Protein AF-A0A382Z7E5-F1 (afdb_monomer)

InterPro domains:
  IPR040503 tRNA uridine(34) hydroxylase, N-terminal [PF17773] (27-118)

Organism: NCBI:txid408172

Structure (mmCIF, N/CA/C/O backbone):
data_AF-A0A382Z7E5-F1
#
_entry.i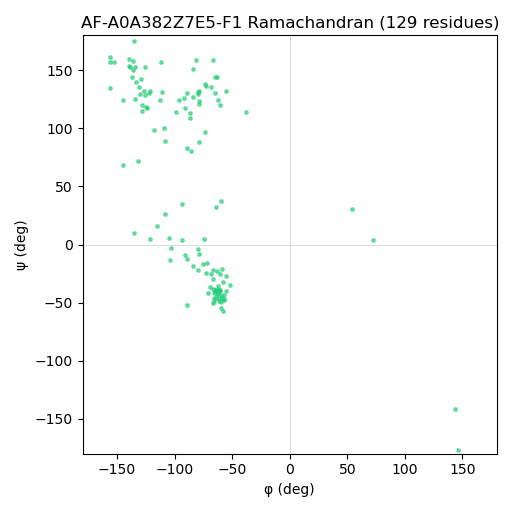d   AF-A0A382Z7E5-F1
#
loop_
_atom_site.group_PDB
_atom_site.id
_atom_site.type_symbol
_atom_site.label_atom_id
_atom_site.label_alt_id
_atom_site.label_comp_id
_atom_site.label_asym_id
_atom_site.label_entity_id
_atom_site.label_seq_id
_atom_site.pdbx_PDB_ins_code
_atom_site.Cartn_x
_atom_site.Cartn_y
_atom_site.Cartn_z
_atom_site.occupancy
_atom_site.B_iso_or_equiv
_atom_site.auth_seq_id
_atom_site.auth_comp_id
_atom_site.auth_asym_id
_atom_site.auth_atom_id
_atom_site.pdbx_PDB_model_num
ATOM 1 N N . MET A 1 1 ? 11.574 -4.081 22.278 1.00 48.69 1 MET A N 1
ATOM 2 C CA . MET A 1 1 ? 11.461 -4.507 20.863 1.00 48.69 1 MET A CA 1
ATOM 3 C C . MET A 1 1 ? 12.136 -3.462 19.979 1.00 48.69 1 MET A C 1
ATOM 5 O O . MET A 1 1 ? 11.958 -2.281 20.264 1.00 48.69 1 MET A O 1
ATOM 9 N N . PRO A 1 2 ? 12.934 -3.838 18.965 1.00 51.12 2 PRO A N 1
ATOM 10 C CA . PRO A 1 2 ? 13.560 -2.865 18.069 1.00 51.12 2 PRO A CA 1
ATOM 11 C C . PRO A 1 2 ? 12.495 -2.086 17.279 1.00 51.12 2 PRO A C 1
ATOM 13 O O . PRO A 1 2 ? 11.459 -2.640 16.912 1.00 51.12 2 PRO A O 1
ATOM 16 N N . LYS A 1 3 ? 12.736 -0.794 17.013 1.00 63.19 3 LYS A N 1
ATOM 17 C CA . LYS A 1 3 ? 11.838 0.035 16.189 1.00 63.19 3 LYS A CA 1
ATOM 18 C C . LYS A 1 3 ? 11.729 -0.568 14.783 1.00 63.19 3 LYS A C 1
ATOM 20 O O . LYS A 1 3 ? 12.735 -0.664 14.079 1.00 63.19 3 LYS A O 1
ATOM 25 N N . LYS A 1 4 ? 10.515 -0.935 14.356 1.00 75.62 4 LYS A N 1
ATOM 26 C CA . LYS A 1 4 ? 10.252 -1.385 12.980 1.00 75.62 4 LYS A CA 1
ATOM 27 C C . LYS A 1 4 ? 10.577 -0.243 12.003 1.00 75.62 4 LYS A C 1
ATOM 29 O O . LYS A 1 4 ? 10.054 0.863 12.136 1.00 75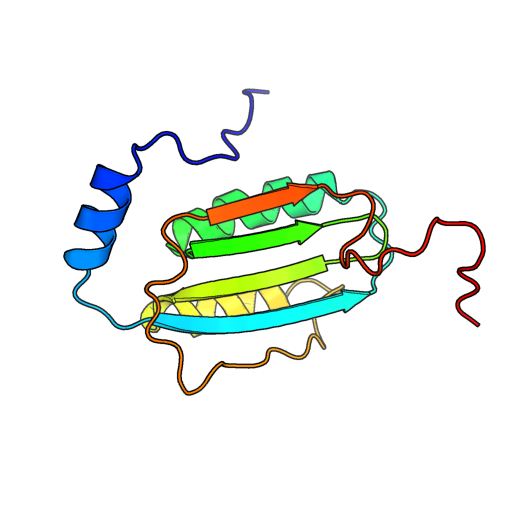.62 4 LYS A O 1
ATOM 34 N N . LYS A 1 5 ? 11.448 -0.488 11.016 1.00 82.81 5 LYS A N 1
ATOM 35 C CA . LYS A 1 5 ? 11.749 0.478 9.942 1.00 82.81 5 LYS A CA 1
ATOM 36 C C . LYS A 1 5 ? 10.630 0.456 8.895 1.00 82.81 5 LYS A C 1
ATOM 38 O O . LYS A 1 5 ? 10.708 -0.283 7.917 1.00 82.81 5 LYS A O 1
ATOM 43 N N . LEU A 1 6 ? 9.601 1.274 9.113 1.00 89.88 6 LEU A N 1
ATOM 44 C CA . LEU A 1 6 ? 8.401 1.375 8.265 1.00 89.88 6 LEU A CA 1
ATOM 45 C C . LEU A 1 6 ? 8.506 2.485 7.202 1.00 89.88 6 LEU A C 1
ATOM 47 O O . LEU A 1 6 ? 7.545 3.200 6.920 1.00 89.88 6 LEU A O 1
ATOM 51 N N . PHE A 1 7 ? 9.705 2.702 6.662 1.00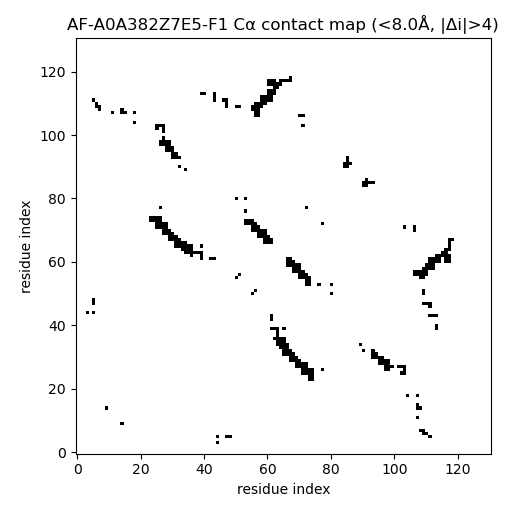 87.31 7 PHE A N 1
ATOM 52 C CA . PHE A 1 7 ? 9.960 3.739 5.668 1.00 87.31 7 PHE A CA 1
ATOM 53 C C . PHE A 1 7 ? 11.136 3.371 4.759 1.00 87.31 7 PHE A C 1
ATOM 55 O O . PHE A 1 7 ? 12.013 2.586 5.122 1.00 87.31 7 PHE A O 1
ATOM 62 N N . ASN A 1 8 ? 11.147 3.973 3.569 1.00 88.31 8 ASN A N 1
ATOM 63 C CA . ASN A 1 8 ? 12.275 3.909 2.648 1.00 88.31 8 ASN A CA 1
ATOM 64 C C . ASN A 1 8 ? 13.378 4.884 3.078 1.00 88.31 8 ASN A C 1
ATOM 66 O O . ASN A 1 8 ? 13.103 6.070 3.265 1.00 88.31 8 ASN A O 1
ATOM 70 N N . ASP A 1 9 ? 14.615 4.400 3.120 1.00 87.62 9 ASP A N 1
ATOM 71 C CA . ASP A 1 9 ? 15.823 5.158 3.454 1.00 87.62 9 ASP A CA 1
ATOM 72 C C . ASP A 1 9 ? 16.685 5.526 2.230 1.00 87.62 9 ASP A C 1
ATOM 74 O O . ASP A 1 9 ? 17.684 6.226 2.368 1.00 87.62 9 ASP A O 1
ATOM 78 N N . LYS A 1 10 ? 16.302 5.090 1.023 1.00 91.81 10 LYS A N 1
ATOM 79 C CA . LYS A 1 10 ? 17.037 5.366 -0.220 1.00 91.81 10 LYS A CA 1
ATOM 80 C C . LYS A 1 10 ? 16.690 6.720 -0.838 1.00 91.81 10 LYS A C 1
ATOM 82 O O . LYS A 1 10 ? 15.565 7.209 -0.696 1.00 91.81 10 LYS A O 1
ATOM 87 N N . SER A 1 11 ? 17.647 7.307 -1.559 1.00 92.62 11 SER A N 1
ATOM 88 C CA . SER A 1 11 ? 17.457 8.563 -2.291 1.00 92.62 11 SER A CA 1
ATOM 89 C C . SER A 1 11 ? 16.472 8.394 -3.452 1.00 92.62 11 SER A C 1
ATOM 91 O O . SER A 1 11 ? 16.235 7.290 -3.942 1.00 92.62 11 SER A O 1
ATOM 93 N N . ARG A 1 12 ? 15.883 9.505 -3.909 1.00 90.06 12 ARG A N 1
ATOM 94 C CA . ARG A 1 12 ? 14.955 9.492 -5.053 1.00 90.06 12 ARG A CA 1
ATOM 95 C C . ARG A 1 12 ? 15.628 9.000 -6.333 1.00 90.06 12 ARG A C 1
ATOM 97 O O . ARG A 1 12 ? 14.999 8.268 -7.084 1.00 90.06 12 ARG A O 1
ATOM 104 N N . ASP A 1 13 ? 16.881 9.381 -6.559 1.00 93.06 13 ASP A N 1
ATOM 105 C CA . ASP A 1 13 ? 17.593 9.037 -7.793 1.00 93.06 13 ASP A CA 1
ATOM 106 C C . ASP A 1 13 ? 17.934 7.550 -7.832 1.00 93.06 13 ASP A C 1
ATOM 108 O O . ASP A 1 13 ? 17.632 6.897 -8.825 1.00 93.06 13 ASP A O 1
ATOM 112 N N . TYR A 1 14 ? 18.372 6.982 -6.702 1.00 94.31 14 TYR A N 1
ATOM 113 C CA . TYR A 1 14 ? 18.534 5.533 -6.570 1.00 94.31 14 TYR A CA 1
ATOM 114 C C . TYR A 1 14 ? 17.230 4.778 -6.857 1.00 94.31 14 TYR A C 1
ATOM 116 O O . TYR A 1 14 ? 17.233 3.759 -7.537 1.00 94.31 14 TYR A O 1
ATOM 124 N N . LEU A 1 15 ? 16.092 5.255 -6.337 1.00 93.25 15 LEU A N 1
ATOM 125 C CA . LEU A 1 15 ? 14.804 4.590 -6.555 1.00 93.25 15 LEU A CA 1
ATOM 126 C C . LEU A 1 15 ? 14.356 4.644 -8.018 1.00 93.25 15 LEU A C 1
ATOM 128 O O . LEU A 1 15 ? 13.798 3.670 -8.515 1.00 93.25 15 LEU A O 1
ATOM 132 N N . ARG A 1 16 ? 14.601 5.768 -8.701 1.00 90.62 16 ARG A N 1
ATOM 133 C CA . ARG A 1 16 ? 14.310 5.920 -10.132 1.00 90.62 16 ARG A CA 1
ATOM 134 C C . ARG A 1 16 ? 15.181 5.006 -10.977 1.00 90.62 16 ARG A C 1
ATOM 136 O O . ARG A 1 16 ? 14.655 4.335 -11.852 1.00 90.62 16 ARG A O 1
ATOM 143 N N . GLU A 1 17 ? 16.477 4.968 -10.693 1.00 92.81 17 GLU A N 1
ATOM 144 C CA . GLU A 1 17 ? 17.420 4.083 -11.372 1.00 92.81 17 GLU A CA 1
ATOM 145 C C . GLU A 1 17 ? 17.055 2.617 -11.140 1.00 92.81 17 GLU A C 1
ATOM 147 O O . GLU A 1 17 ? 16.969 1.845 -12.090 1.00 92.81 17 GLU A O 1
ATOM 152 N N . LYS A 1 18 ? 16.761 2.232 -9.893 1.00 92.31 18 LYS A N 1
ATOM 153 C CA . LYS A 1 18 ? 16.315 0.875 -9.573 1.00 92.31 18 LYS A CA 1
ATOM 154 C C . LYS A 1 18 ? 15.066 0.496 -10.370 1.00 92.31 18 LYS A C 1
ATOM 156 O O . LYS A 1 18 ? 15.051 -0.580 -10.947 1.00 92.31 18 LYS A O 1
ATOM 161 N N . LEU A 1 19 ? 14.056 1.370 -10.403 1.00 91.19 19 LEU A N 1
ATOM 162 C CA . LEU A 1 19 ? 12.811 1.144 -11.144 1.00 91.19 19 LEU A CA 1
ATOM 163 C C . LEU A 1 19 ? 13.049 1.063 -12.661 1.00 91.19 19 LEU A C 1
ATOM 165 O O . LEU A 1 19 ? 12.443 0.237 -13.327 1.00 91.19 19 LEU A O 1
ATOM 169 N N . ALA A 1 20 ? 13.944 1.891 -13.206 1.00 90.31 20 ALA A N 1
ATOM 170 C CA . ALA A 1 20 ? 14.293 1.875 -14.628 1.00 90.31 20 ALA A CA 1
ATOM 171 C C . ALA A 1 20 ? 15.054 0.608 -15.055 1.00 90.31 20 ALA A C 1
ATOM 173 O O . ALA A 1 20 ? 14.996 0.235 -16.221 1.00 90.31 20 ALA A O 1
ATOM 174 N N . ASN A 1 21 ? 15.753 -0.038 -14.118 1.00 93.19 21 ASN A N 1
ATOM 175 C CA . ASN A 1 21 ? 16.486 -1.283 -14.340 1.00 93.19 21 ASN A CA 1
ATOM 176 C C . ASN A 1 21 ? 15.665 -2.545 -14.003 1.00 93.19 21 ASN A C 1
ATOM 178 O O . ASN A 1 21 ? 16.208 -3.650 -14.047 1.00 93.19 21 ASN A O 1
ATOM 182 N N . GLU A 1 22 ? 14.386 -2.418 -13.632 1.00 92.94 22 GLU A N 1
ATOM 183 C CA . GLU A 1 22 ? 13.516 -3.588 -13.484 1.00 92.94 22 GLU A CA 1
ATOM 184 C C . GLU A 1 22 ? 13.246 -4.213 -14.861 1.00 92.94 22 GLU A C 1
ATOM 186 O O . GLU A 1 22 ? 12.967 -3.522 -15.837 1.00 92.94 22 GLU A O 1
ATOM 191 N N . ASN A 1 23 ? 13.338 -5.540 -14.935 1.00 93.50 23 ASN A N 1
ATOM 192 C CA . ASN A 1 23 ? 13.150 -6.324 -16.158 1.00 93.50 23 ASN A CA 1
ATOM 193 C C . ASN A 1 23 ? 11.838 -7.126 -16.139 1.00 93.50 23 ASN A C 1
ATOM 195 O O . ASN A 1 23 ? 11.754 -8.197 -16.738 1.00 93.50 23 ASN A O 1
ATOM 199 N N . PHE A 1 24 ? 10.850 -6.646 -15.388 1.00 91.69 24 PHE A N 1
ATOM 200 C CA . PHE A 1 24 ? 9.548 -7.278 -15.220 1.00 91.69 24 PHE A CA 1
ATOM 201 C C . PHE A 1 24 ? 8.446 -6.226 -15.231 1.00 91.69 24 PHE A C 1
ATOM 203 O O . PHE A 1 24 ? 8.662 -5.078 -14.834 1.00 91.69 24 PHE A O 1
ATOM 210 N N . ASP A 1 25 ? 7.253 -6.654 -15.621 1.00 91.06 25 ASP A N 1
ATOM 211 C CA . ASP A 1 25 ? 6.078 -5.800 -15.654 1.00 91.06 25 ASP A CA 1
ATOM 212 C C . ASP A 1 25 ? 5.423 -5.663 -14.277 1.00 91.06 25 ASP A C 1
ATOM 214 O O . ASP A 1 25 ? 5.626 -6.456 -13.342 1.00 91.06 25 ASP A O 1
ATOM 218 N N . ARG A 1 26 ? 4.644 -4.590 -14.139 1.00 93.06 26 ARG A N 1
ATOM 219 C CA . ARG A 1 26 ? 3.929 -4.247 -12.914 1.00 93.06 26 ARG A CA 1
ATOM 220 C C . ARG A 1 26 ? 2.473 -3.936 -13.211 1.00 93.06 26 ARG A C 1
ATOM 222 O O . ARG A 1 26 ? 2.180 -3.091 -14.051 1.00 93.06 26 ARG A O 1
ATOM 229 N N . THR A 1 27 ? 1.592 -4.483 -12.385 1.00 91.69 27 THR A N 1
ATOM 230 C CA . THR A 1 27 ? 0.166 -4.163 -12.372 1.00 91.69 27 THR A CA 1
ATOM 231 C C . THR A 1 27 ? -0.102 -3.037 -11.387 1.00 91.69 27 THR A C 1
ATOM 233 O O . THR A 1 27 ? 0.245 -3.125 -10.204 1.00 91.69 27 THR A O 1
ATOM 236 N N . THR A 1 28 ? -0.751 -1.974 -11.858 1.00 93.62 28 THR A N 1
ATOM 237 C CA . THR A 1 28 ? -1.266 -0.912 -10.989 1.00 93.62 28 THR A CA 1
ATOM 238 C C . THR A 1 28 ? -2.686 -1.259 -10.555 1.00 93.62 28 THR A C 1
ATOM 240 O O . THR A 1 28 ? -3.542 -1.574 -11.380 1.00 93.62 28 THR A O 1
ATOM 243 N N . CYS A 1 29 ? -2.969 -1.175 -9.257 1.00 94.12 29 CYS A N 1
ATOM 244 C CA . CYS A 1 29 ? -4.309 -1.390 -8.732 1.00 94.12 29 CYS A CA 1
ATOM 245 C C . CYS A 1 29 ? -4.663 -0.396 -7.630 1.00 94.12 29 CYS A C 1
ATOM 247 O O . CYS A 1 29 ? -3.801 0.178 -6.961 1.00 94.12 29 CYS A O 1
ATOM 249 N N . SER A 1 30 ? -5.959 -0.231 -7.395 1.00 95.62 30 SER A N 1
ATOM 250 C CA . SER A 1 30 ? -6.474 0.542 -6.273 1.00 95.62 30 SER A CA 1
ATOM 251 C C . SER A 1 30 ? -7.628 -0.170 -5.589 1.00 95.62 30 SER A C 1
ATOM 253 O O . SER A 1 30 ? -8.379 -0.920 -6.215 1.00 95.62 30 SER A O 1
ATOM 255 N N . PHE A 1 31 ? -7.771 0.074 -4.294 1.00 96.69 31 PHE A N 1
ATOM 256 C CA . PHE A 1 31 ? -8.924 -0.368 -3.526 1.00 96.69 31 PHE A CA 1
ATOM 257 C C . PHE A 1 31 ? -9.116 0.518 -2.300 1.00 96.69 31 PHE A C 1
ATOM 259 O O . PHE A 1 31 ? -8.181 1.138 -1.792 1.00 96.69 31 PHE A O 1
ATOM 266 N N . TYR A 1 32 ? -10.341 0.537 -1.798 1.00 96.62 32 TYR A N 1
ATOM 267 C CA . TYR A 1 32 ? -10.645 1.041 -0.470 1.00 96.62 32 TYR A CA 1
ATOM 268 C C . TYR A 1 32 ? -11.659 0.111 0.185 1.00 96.62 32 TYR A C 1
ATOM 270 O O . TYR A 1 32 ? -12.444 -0.557 -0.494 1.00 96.62 32 TYR A O 1
ATOM 278 N N . LYS A 1 33 ? -11.636 0.061 1.512 1.00 95.75 33 LYS A N 1
ATOM 279 C CA . LYS A 1 33 ? -12.609 -0.681 2.308 1.00 95.75 33 LYS A CA 1
ATOM 280 C C . LYS A 1 33 ? -12.862 0.098 3.585 1.00 95.75 33 LYS A C 1
ATOM 282 O O . LYS A 1 33 ? -11.916 0.379 4.321 1.00 95.75 33 LYS A O 1
ATOM 287 N N . TYR A 1 34 ? -14.129 0.410 3.834 1.00 94.88 34 TYR A N 1
ATOM 288 C CA . TYR A 1 34 ? -14.568 0.855 5.147 1.00 94.88 34 TYR A CA 1
ATOM 289 C C . TYR A 1 34 ? -14.704 -0.363 6.054 1.00 94.88 34 TYR A C 1
ATOM 291 O O . TYR A 1 34 ? -15.425 -1.311 5.737 1.00 94.88 34 TYR A O 1
ATOM 299 N N . VAL A 1 35 ? -13.958 -0.353 7.149 1.00 93.50 35 VAL A N 1
ATOM 300 C CA . VAL A 1 35 ? -13.965 -1.386 8.182 1.00 93.50 35 VAL A CA 1
ATOM 301 C C . VAL A 1 35 ? -13.478 -0.753 9.475 1.00 93.50 35 VAL A C 1
ATOM 303 O O . VAL A 1 35 ? -12.494 -0.018 9.478 1.00 93.50 35 VAL A O 1
ATOM 306 N N . ASN A 1 36 ? -14.171 -1.021 10.578 1.00 94.50 36 ASN A N 1
ATOM 307 C CA . ASN A 1 36 ? -13.796 -0.467 11.871 1.00 94.50 36 ASN A CA 1
ATOM 308 C C . ASN A 1 36 ? -12.537 -1.168 12.411 1.00 94.50 36 ASN A C 1
ATOM 310 O O . ASN A 1 36 ? -12.612 -2.245 13.008 1.00 94.50 36 ASN A O 1
ATOM 314 N N . LEU A 1 37 ? -11.376 -0.554 12.197 1.00 94.38 37 LEU A N 1
ATOM 315 C CA . LEU A 1 37 ? -10.086 -1.025 12.679 1.00 94.38 37 LEU A CA 1
ATOM 316 C C . LEU A 1 37 ? -9.849 -0.507 14.099 1.00 94.38 37 LEU A C 1
ATOM 318 O O . LEU A 1 37 ? -9.553 0.670 14.307 1.00 94.38 37 LEU A O 1
ATOM 322 N N . LYS A 1 38 ? -9.911 -1.409 15.086 1.00 93.75 38 LYS A N 1
ATOM 323 C CA . LYS A 1 38 ? -9.591 -1.081 16.489 1.00 93.75 38 LYS A CA 1
ATOM 324 C C . LYS A 1 38 ? -8.145 -0.597 16.654 1.00 93.75 38 LYS A C 1
ATOM 326 O O . LYS A 1 38 ? -7.897 0.343 17.403 1.00 93.75 38 LYS A O 1
ATOM 331 N N . HIS A 1 39 ? -7.227 -1.234 15.925 1.00 94.75 39 HIS A N 1
ATOM 332 C CA . HIS A 1 39 ? -5.780 -1.029 16.009 1.00 94.75 39 HIS A CA 1
ATOM 333 C C . HIS A 1 39 ? -5.162 -0.856 14.610 1.00 94.75 39 HIS A C 1
ATOM 335 O O . HIS A 1 39 ? -4.493 -1.765 14.107 1.00 94.75 39 HIS A O 1
ATOM 341 N N . PRO A 1 40 ? -5.393 0.282 13.927 1.00 96.06 40 PRO A N 1
ATOM 342 C CA . PRO A 1 40 ? -4.883 0.513 12.571 1.00 96.06 40 PRO A CA 1
ATOM 343 C C . PRO A 1 40 ? -3.344 0.464 12.484 1.00 96.06 40 PRO A C 1
ATOM 345 O O . PRO A 1 40 ? -2.778 0.157 11.434 1.00 96.06 40 PRO A O 1
ATOM 348 N N . GLU A 1 41 ? -2.646 0.737 13.586 1.00 96.38 41 GLU A N 1
ATOM 349 C CA . GLU A 1 41 ? -1.199 0.597 13.721 1.00 96.38 41 GLU A CA 1
ATOM 350 C C . GLU A 1 41 ? -0.712 -0.842 13.551 1.00 96.38 41 GLU A C 1
ATOM 352 O O . GLU A 1 41 ? 0.343 -1.035 12.950 1.00 96.38 41 GLU A O 1
ATOM 357 N N . ILE A 1 42 ? -1.477 -1.838 14.014 1.00 95.44 42 ILE A N 1
ATOM 358 C CA . ILE A 1 42 ? -1.123 -3.255 13.860 1.00 95.44 42 ILE A CA 1
ATOM 359 C C . ILE A 1 42 ? -1.160 -3.615 12.378 1.00 95.44 42 ILE A C 1
ATOM 361 O O . ILE A 1 42 ? -0.169 -4.108 11.843 1.00 95.44 42 ILE A O 1
ATOM 365 N N . LEU A 1 43 ? -2.241 -3.242 11.688 1.00 95.81 43 LEU A N 1
ATOM 366 C CA . LEU A 1 43 ? -2.376 -3.489 10.256 1.00 95.81 43 LEU A CA 1
ATOM 367 C C . LEU A 1 43 ? -1.251 -2.816 9.453 1.00 95.81 43 LEU A C 1
ATOM 369 O O . LEU A 1 43 ? -0.663 -3.435 8.571 1.00 95.81 43 LEU A O 1
ATOM 373 N N . ARG A 1 44 ? -0.890 -1.564 9.767 1.00 96.94 44 ARG A N 1
ATOM 374 C CA . ARG A 1 44 ? 0.262 -0.895 9.131 1.00 96.94 44 ARG A CA 1
ATOM 375 C C . ARG A 1 44 ? 1.554 -1.691 9.329 1.00 96.94 44 ARG A C 1
ATOM 377 O O . ARG A 1 44 ? 2.344 -1.834 8.394 1.00 96.94 44 ARG A O 1
ATOM 384 N N . ASP A 1 45 ? 1.789 -2.129 10.559 1.00 95.69 45 ASP A N 1
ATOM 385 C CA . ASP A 1 45 ? 3.009 -2.802 10.988 1.00 95.69 45 ASP A CA 1
ATOM 386 C C . ASP A 1 45 ? 3.139 -4.234 10.440 1.00 95.69 45 ASP A C 1
ATOM 388 O O . ASP A 1 45 ? 4.245 -4.783 10.470 1.00 95.69 45 ASP A O 1
ATOM 392 N N . GLU A 1 46 ? 2.041 -4.810 9.948 1.00 95.25 46 GLU A N 1
ATOM 393 C CA . GLU A 1 46 ? 1.975 -6.064 9.189 1.00 95.25 46 GLU A CA 1
ATOM 394 C C . GLU A 1 46 ? 2.123 -5.829 7.681 1.00 95.25 46 GLU A C 1
ATOM 396 O O . GLU A 1 46 ? 3.001 -6.414 7.046 1.00 95.25 46 GLU A O 1
ATOM 401 N N . LEU A 1 47 ? 1.317 -4.927 7.107 1.00 96.75 47 LEU A N 1
ATOM 402 C CA . LEU A 1 47 ? 1.281 -4.698 5.661 1.00 96.75 47 LEU A CA 1
ATOM 403 C C . LEU A 1 47 ? 2.597 -4.138 5.128 1.00 96.75 47 LEU A C 1
ATOM 405 O O . LEU A 1 47 ? 3.046 -4.533 4.058 1.00 96.75 47 LEU A O 1
ATOM 409 N N . TYR A 1 48 ? 3.241 -3.214 5.849 1.00 97.31 48 TYR A N 1
ATOM 410 C CA . TYR A 1 48 ? 4.470 -2.596 5.354 1.00 97.31 48 TYR A CA 1
ATOM 411 C C . TYR A 1 48 ? 5.600 -3.611 5.092 1.00 97.31 48 TYR A C 1
ATOM 413 O O . TYR A 1 48 ? 6.140 -3.596 3.984 1.00 97.31 48 TYR A O 1
ATOM 421 N N . PRO A 1 49 ? 6.016 -4.464 6.054 1.00 95.94 49 PRO A N 1
ATOM 422 C CA . PRO A 1 49 ? 7.062 -5.450 5.790 1.00 95.94 49 PRO A CA 1
ATOM 423 C C . PRO A 1 49 ? 6.636 -6.502 4.758 1.00 95.94 49 PRO A C 1
ATOM 425 O O . PRO A 1 49 ? 7.454 -6.841 3.909 1.00 95.94 49 PRO A O 1
ATOM 428 N N . GLU A 1 50 ? 5.382 -6.964 4.784 1.00 96.38 50 GLU A N 1
ATOM 429 C CA . GLU A 1 50 ? 4.841 -7.920 3.806 1.00 96.38 50 GLU A CA 1
ATOM 430 C C . GLU A 1 50 ? 4.964 -7.373 2.378 1.00 96.38 50 GLU A C 1
ATOM 432 O O . GLU A 1 50 ? 5.661 -7.930 1.532 1.00 96.38 50 GLU A O 1
ATOM 437 N N . TRP A 1 51 ? 4.394 -6.197 2.129 1.00 97.88 51 TRP A N 1
ATOM 438 C CA . TRP A 1 51 ? 4.411 -5.562 0.814 1.00 97.88 51 TRP A CA 1
ATOM 439 C C . TRP A 1 51 ? 5.807 -5.128 0.373 1.00 97.88 51 TRP A C 1
ATOM 441 O O . TRP A 1 51 ? 6.115 -5.131 -0.820 1.00 97.88 51 TRP A O 1
ATOM 451 N N . LYS A 1 52 ? 6.685 -4.788 1.322 1.00 96.69 52 LYS A N 1
ATOM 452 C CA . LYS A 1 52 ? 8.094 -4.522 1.023 1.00 96.69 52 LYS A CA 1
ATOM 453 C C . LYS A 1 52 ? 8.795 -5.771 0.483 1.00 96.69 52 LYS A C 1
ATOM 455 O O . LYS A 1 52 ? 9.555 -5.640 -0.475 1.00 96.69 52 LYS A O 1
ATOM 460 N N . THR A 1 53 ? 8.548 -6.947 1.062 1.00 96.56 53 THR A N 1
ATOM 461 C CA . THR A 1 53 ? 9.093 -8.228 0.575 1.00 96.56 53 THR A CA 1
ATOM 462 C C . THR A 1 53 ? 8.588 -8.542 -0.832 1.00 96.56 53 THR A C 1
ATOM 464 O O . THR A 1 53 ? 9.375 -8.917 -1.698 1.00 96.56 53 THR A O 1
ATOM 467 N N . LEU A 1 54 ? 7.317 -8.243 -1.107 1.00 97.44 54 LEU A N 1
ATOM 468 C CA . LEU A 1 54 ? 6.707 -8.380 -2.434 1.00 97.44 54 LEU A CA 1
ATOM 469 C C . LEU A 1 54 ? 7.139 -7.300 -3.441 1.00 97.44 54 LEU A C 1
ATOM 471 O O . LEU A 1 54 ? 6.630 -7.255 -4.559 1.00 97.44 54 LEU A O 1
ATOM 475 N N . SER A 1 55 ? 8.076 -6.415 -3.084 1.00 96.00 55 SER A N 1
ATOM 476 C CA . SER A 1 55 ? 8.529 -5.307 -3.941 1.00 96.00 55 SER A CA 1
ATOM 477 C C . SER A 1 55 ? 7.384 -4.411 -4.446 1.00 96.00 55 SER A C 1
ATOM 479 O O . SER A 1 55 ? 7.461 -3.826 -5.532 1.00 96.00 55 SER A O 1
ATOM 481 N N . ILE A 1 56 ? 6.323 -4.283 -3.645 1.00 96.69 56 ILE A N 1
ATOM 482 C CA . ILE A 1 56 ? 5.186 -3.409 -3.926 1.00 96.69 56 ILE A CA 1
ATOM 483 C C . ILE A 1 56 ? 5.612 -1.959 -3.721 1.00 96.69 56 ILE A C 1
ATOM 485 O O . ILE A 1 56 ? 6.271 -1.603 -2.742 1.00 96.69 56 ILE A O 1
ATOM 489 N N . LEU A 1 57 ? 5.206 -1.107 -4.654 1.00 96.12 57 LEU A N 1
ATOM 490 C CA . LEU A 1 57 ? 5.319 0.344 -4.571 1.00 96.12 57 LEU A CA 1
ATOM 491 C C . LEU A 1 57 ? 3.912 0.920 -4.444 1.00 96.12 57 LEU A C 1
ATOM 493 O O . LEU A 1 57 ? 2.943 0.267 -4.815 1.00 96.12 57 LEU A O 1
ATOM 497 N N . GLY A 1 58 ? 3.766 2.130 -3.909 1.00 95.12 58 GLY A N 1
ATOM 498 C CA . GLY A 1 58 ? 2.432 2.702 -3.761 1.00 95.12 58 GLY A CA 1
ATOM 499 C C . GLY A 1 58 ? 2.249 3.580 -2.543 1.00 95.12 58 GLY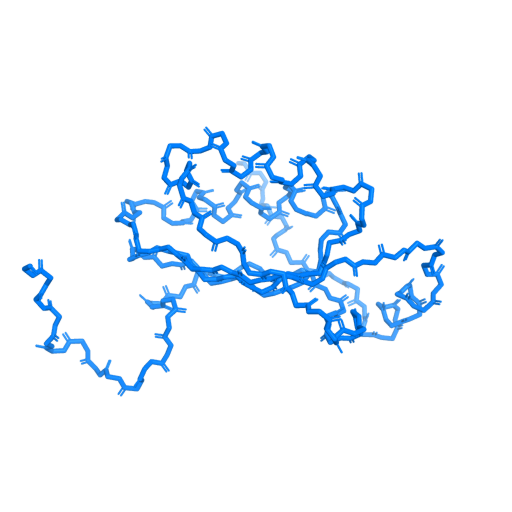 A C 1
ATOM 500 O O . GLY A 1 58 ? 3.176 3.837 -1.767 1.00 95.12 58 GLY A O 1
ATOM 501 N N . ARG A 1 59 ? 1.012 4.036 -2.376 1.00 95.94 59 ARG A N 1
ATOM 502 C CA . ARG A 1 59 ? 0.548 4.780 -1.209 1.00 95.94 59 ARG A CA 1
ATOM 503 C C . ARG A 1 59 ? -0.667 4.091 -0.619 1.00 95.94 59 ARG A C 1
ATOM 505 O O . ARG A 1 59 ? -1.658 3.884 -1.309 1.00 95.94 59 ARG A O 1
ATOM 512 N N . THR A 1 60 ? -0.590 3.854 0.680 1.00 97.50 60 THR A N 1
ATOM 513 C CA . THR A 1 60 ? -1.671 3.285 1.469 1.00 97.50 60 THR A CA 1
ATOM 514 C C . THR A 1 60 ? -1.907 4.136 2.700 1.00 97.50 60 THR A C 1
ATOM 516 O O . THR A 1 60 ? -0.973 4.460 3.445 1.00 97.50 60 THR A O 1
ATOM 519 N N . TYR A 1 61 ? -3.164 4.498 2.909 1.00 97.75 61 TYR A N 1
ATOM 520 C CA . TYR A 1 61 ? -3.647 5.190 4.089 1.00 97.75 61 TYR A CA 1
ATOM 521 C C . TYR A 1 61 ? -4.531 4.255 4.893 1.00 97.75 61 TYR A C 1
ATOM 523 O O . TYR A 1 61 ? -5.425 3.612 4.351 1.00 97.75 61 TYR A O 1
ATOM 531 N N . ILE A 1 62 ? -4.251 4.188 6.187 1.00 97.81 62 ILE A N 1
ATOM 532 C CA . ILE A 1 62 ? -4.998 3.385 7.146 1.00 97.81 62 ILE A CA 1
ATOM 533 C C . ILE A 1 62 ? -5.518 4.339 8.214 1.00 97.81 62 ILE A C 1
ATOM 535 O O . ILE A 1 62 ? -4.764 5.164 8.736 1.00 97.81 62 ILE A O 1
ATOM 539 N N . ALA A 1 63 ? -6.797 4.229 8.530 1.00 96.88 63 ALA A N 1
ATOM 540 C CA . ALA A 1 63 ? -7.450 4.974 9.593 1.00 96.88 63 ALA A CA 1
ATOM 541 C C . ALA A 1 63 ? -8.338 4.024 10.400 1.00 96.88 63 ALA A C 1
ATOM 543 O O . ALA A 1 63 ? -8.504 2.863 10.032 1.00 96.88 63 ALA A O 1
ATOM 544 N N . LYS A 1 64 ? -8.944 4.509 11.486 1.00 96.62 64 LYS A N 1
ATOM 545 C CA . LYS A 1 64 ? -9.924 3.707 12.238 1.00 96.62 64 LYS A CA 1
ATOM 546 C C . LYS A 1 64 ? -11.101 3.262 11.367 1.00 96.62 64 LYS A C 1
ATOM 548 O O . LYS A 1 64 ? -11.623 2.177 11.564 1.00 96.62 64 LYS A O 1
ATOM 553 N N . GLU A 1 65 ? -11.486 4.079 10.389 1.00 95.56 65 GLU A N 1
ATOM 554 C CA . GLU A 1 65 ? -12.590 3.791 9.468 1.00 95.56 65 GLU A CA 1
ATOM 555 C C . GLU A 1 65 ? -12.233 2.820 8.331 1.00 95.56 65 GLU A C 1
ATOM 557 O O . GLU A 1 65 ? -13.133 2.403 7.606 1.00 95.56 65 GLU A O 1
ATOM 562 N N . GLY A 1 66 ? -10.956 2.447 8.155 1.00 96.50 66 GLY A N 1
ATOM 563 C CA . GLY A 1 66 ? -10.567 1.420 7.186 1.00 96.50 66 GLY A CA 1
ATOM 564 C C . GLY A 1 66 ? -9.240 1.666 6.471 1.00 96.50 66 GLY A C 1
ATOM 565 O O . GLY A 1 66 ? -8.265 2.139 7.062 1.00 96.50 66 GLY A O 1
ATOM 566 N N . ILE A 1 67 ? -9.197 1.325 5.179 1.00 97.88 67 ILE A N 1
ATOM 567 C CA . ILE A 1 67 ? -8.000 1.391 4.326 1.00 97.88 67 ILE A CA 1
ATOM 568 C C . ILE A 1 67 ? -8.307 1.968 2.937 1.00 97.88 67 ILE A C 1
ATOM 570 O O . ILE A 1 67 ? -9.351 1.688 2.353 1.00 97.88 67 ILE A O 1
ATOM 574 N N . ASN A 1 68 ? -7.367 2.736 2.386 1.00 97.69 68 ASN A N 1
ATOM 575 C CA . ASN A 1 68 ? -7.340 3.174 0.989 1.00 97.69 68 ASN A CA 1
ATOM 576 C C . ASN A 1 68 ? -5.928 2.979 0.432 1.00 97.69 68 ASN A C 1
ATOM 578 O O . ASN A 1 68 ? -4.960 3.466 1.021 1.00 97.69 68 ASN A O 1
ATOM 582 N N . ALA A 1 69 ? -5.804 2.255 -0.675 1.00 97.19 69 ALA A N 1
ATOM 583 C CA . ALA A 1 69 ? -4.534 1.887 -1.273 1.00 97.19 69 ALA A CA 1
ATOM 584 C C . ALA A 1 69 ? -4.524 2.135 -2.785 1.00 97.19 69 ALA A C 1
ATOM 586 O O . ALA A 1 69 ? -5.478 1.825 -3.499 1.00 97.19 69 ALA A O 1
ATOM 587 N N . GLN A 1 70 ? -3.393 2.643 -3.266 1.00 95.62 70 GLN A N 1
ATOM 588 C CA . GLN A 1 70 ? -3.011 2.678 -4.674 1.00 95.62 70 GLN A CA 1
ATOM 589 C C . GLN A 1 70 ? -1.613 2.084 -4.782 1.00 95.62 70 GLN A C 1
ATOM 591 O O . GLN A 1 70 ? -0.658 2.636 -4.223 1.00 95.62 70 GLN A O 1
ATOM 596 N N . LEU A 1 71 ? -1.512 0.946 -5.454 1.00 95.69 71 LEU A N 1
ATOM 597 C CA . LEU A 1 71 ? -0.333 0.095 -5.461 1.00 95.69 71 LEU A CA 1
ATOM 598 C C . LEU A 1 71 ? 0.127 -0.175 -6.890 1.00 95.69 71 LEU A C 1
ATOM 600 O O . LEU A 1 71 ? -0.670 -0.185 -7.822 1.00 95.69 71 LEU A O 1
ATOM 604 N N . SER A 1 72 ? 1.421 -0.427 -7.028 1.00 95.19 72 SER A N 1
ATOM 605 C CA . SER A 1 72 ? 2.062 -0.973 -8.214 1.00 95.19 72 SER A CA 1
ATOM 606 C C . SER A 1 72 ? 2.837 -2.215 -7.790 1.00 95.19 72 SER A C 1
ATOM 608 O O . SER A 1 72 ? 3.731 -2.149 -6.938 1.00 95.19 72 SER A O 1
ATOM 610 N N . ILE A 1 73 ? 2.454 -3.358 -8.345 1.00 95.31 73 ILE A N 1
ATOM 611 C CA . ILE A 1 73 ? 2.829 -4.690 -7.868 1.00 95.31 73 ILE A CA 1
ATOM 612 C C . ILE A 1 73 ? 3.521 -5.418 -9.020 1.00 95.31 73 ILE A C 1
ATOM 614 O O . ILE A 1 73 ? 2.968 -5.410 -10.115 1.00 95.31 73 ILE A O 1
ATOM 618 N N . PRO A 1 74 ? 4.703 -6.032 -8.827 1.00 95.38 74 PRO A N 1
ATOM 619 C CA . PRO A 1 74 ? 5.282 -6.906 -9.848 1.00 95.38 74 PRO A CA 1
ATOM 620 C C . PRO A 1 74 ? 4.290 -8.010 -10.220 1.00 95.38 74 PRO A C 1
ATOM 622 O O . PRO A 1 74 ? 3.762 -8.652 -9.314 1.00 95.38 74 PRO A O 1
ATOM 625 N N . GLU A 1 75 ? 4.060 -8.267 -11.507 1.00 94.12 75 GLU A N 1
ATOM 626 C CA . GLU A 1 75 ? 3.038 -9.238 -11.945 1.00 94.12 75 GLU A CA 1
ATOM 627 C C . GLU A 1 75 ? 3.232 -10.624 -11.321 1.00 94.12 75 GLU A C 1
ATOM 629 O O . GLU A 1 75 ? 2.289 -11.229 -10.821 1.00 94.12 75 GLU A O 1
ATOM 634 N N . LYS A 1 76 ? 4.486 -11.075 -11.221 1.00 96.75 76 LYS A N 1
ATOM 635 C CA . LYS A 1 76 ? 4.857 -12.342 -10.570 1.00 96.75 76 LYS A CA 1
ATOM 636 C C . LYS A 1 76 ? 4.448 -12.464 -9.094 1.00 96.75 76 LYS A C 1
ATOM 638 O O . LYS A 1 76 ? 4.403 -13.571 -8.577 1.00 96.75 76 LYS A O 1
ATOM 643 N N . ASN A 1 77 ? 4.199 -11.345 -8.413 1.00 97.81 77 ASN A N 1
ATOM 644 C CA . ASN A 1 77 ? 3.819 -11.297 -6.998 1.00 97.81 77 ASN A CA 1
ATOM 645 C C . ASN A 1 77 ? 2.324 -10.984 -6.816 1.00 97.81 77 ASN A C 1
ATOM 647 O O . ASN A 1 77 ? 1.877 -10.768 -5.689 1.00 97.81 77 ASN A O 1
ATOM 651 N N . TRP A 1 78 ? 1.557 -10.907 -7.909 1.00 96.62 78 TRP A N 1
ATOM 652 C CA . TRP A 1 78 ? 0.142 -10.551 -7.880 1.00 96.62 78 TRP A CA 1
ATOM 653 C C . TRP A 1 78 ? -0.691 -11.554 -7.077 1.00 96.62 78 TRP A C 1
ATOM 655 O O . TRP A 1 78 ? -1.442 -11.151 -6.188 1.00 96.62 78 TRP A O 1
ATOM 665 N N . ASP A 1 79 ? -0.509 -12.849 -7.335 1.00 97.44 79 ASP A N 1
ATOM 666 C CA . ASP A 1 79 ? -1.270 -13.904 -6.662 1.00 97.44 79 ASP A CA 1
ATOM 667 C C . ASP A 1 79 ? -0.946 -13.971 -5.167 1.00 97.44 79 ASP A C 1
ATOM 669 O O . ASP A 1 79 ? -1.859 -14.045 -4.347 1.00 97.44 79 ASP A O 1
ATOM 673 N N . GLU A 1 80 ? 0.334 -13.847 -4.795 1.00 98.19 80 GLU A N 1
ATOM 674 C CA . GLU A 1 80 ? 0.747 -13.807 -3.387 1.00 98.19 80 GLU A CA 1
ATOM 675 C C . GLU A 1 80 ? 0.152 -12.586 -2.671 1.00 98.19 80 GLU A C 1
ATOM 677 O O . GLU A 1 80 ? -0.378 -12.714 -1.570 1.00 98.19 80 GLU A O 1
ATOM 682 N N . PHE A 1 81 ? 0.156 -11.414 -3.316 1.00 97.94 81 PHE A N 1
ATOM 683 C CA . PHE A 1 81 ? -0.499 -10.219 -2.783 1.00 97.94 81 PHE A CA 1
ATOM 684 C C . PHE A 1 81 ? -2.002 -10.430 -2.555 1.00 97.94 81 PHE A C 1
ATOM 686 O O . PHE A 1 81 ? -2.522 -10.050 -1.502 1.00 97.94 81 PHE A O 1
ATOM 693 N N . LEU A 1 82 ? -2.712 -11.014 -3.526 1.00 96.81 82 LEU A N 1
ATOM 694 C CA . LEU A 1 82 ? -4.140 -11.295 -3.387 1.00 96.81 82 LEU A CA 1
ATOM 695 C C . LEU A 1 82 ? -4.395 -12.298 -2.266 1.00 96.81 82 LEU A C 1
ATOM 697 O O . LEU A 1 82 ? -5.268 -12.075 -1.429 1.00 96.81 82 LEU A O 1
ATOM 701 N N . GLU A 1 83 ? -3.626 -13.379 -2.219 1.00 96.44 83 GLU A N 1
ATOM 702 C CA . GLU A 1 83 ? -3.771 -14.419 -1.213 1.00 96.44 83 GLU A CA 1
ATOM 703 C C . GLU A 1 83 ? -3.571 -13.856 0.201 1.00 96.44 83 GLU A C 1
ATOM 705 O O . GLU A 1 83 ? -4.410 -14.075 1.079 1.00 96.44 83 GLU A O 1
ATOM 710 N N . THR A 1 84 ? -2.496 -13.102 0.444 1.00 95.94 84 THR A N 1
ATOM 711 C CA . THR A 1 84 ? -2.228 -12.547 1.778 1.00 95.94 84 THR A CA 1
ATOM 712 C C . THR A 1 84 ? -3.232 -11.465 2.161 1.00 95.94 84 THR A C 1
ATOM 714 O O . THR A 1 84 ? -3.641 -11.392 3.325 1.00 95.94 84 THR A O 1
ATOM 717 N N . LEU A 1 85 ? -3.684 -10.642 1.211 1.00 96.31 85 LEU A N 1
ATOM 718 C CA . LEU A 1 85 ? -4.701 -9.625 1.467 1.00 96.31 85 LEU A CA 1
ATOM 719 C C . LEU A 1 85 ? -6.053 -10.264 1.814 1.00 96.31 85 LEU A C 1
ATOM 721 O O . LEU A 1 85 ? -6.637 -9.919 2.839 1.00 96.31 85 LEU A O 1
ATOM 725 N N . LEU A 1 86 ? -6.524 -11.217 1.007 1.00 95.25 86 LEU A N 1
ATOM 726 C CA . LEU A 1 86 ? -7.849 -11.835 1.145 1.00 95.25 86 LEU A CA 1
ATOM 727 C C . LEU A 1 86 ? -7.944 -12.845 2.301 1.00 95.25 86 LEU A C 1
ATOM 729 O O . LEU A 1 86 ? -9.050 -13.159 2.746 1.00 95.25 86 LEU A O 1
ATOM 733 N N . LYS A 1 87 ? -6.811 -13.327 2.832 1.00 95.38 87 LYS A N 1
ATOM 734 C CA . LYS A 1 87 ? -6.757 -14.128 4.072 1.00 95.38 87 LYS A CA 1
ATOM 735 C C . LYS A 1 87 ? -7.225 -13.360 5.309 1.00 95.38 87 LYS A C 1
ATOM 737 O O . LYS A 1 87 ? -7.620 -13.982 6.295 1.00 95.38 87 LYS A O 1
ATOM 742 N N . ARG A 1 88 ? -7.177 -12.027 5.278 1.00 94.19 88 ARG A N 1
ATOM 743 C CA . ARG A 1 88 ? -7.623 -11.176 6.385 1.00 94.19 88 ARG A CA 1
ATOM 744 C C . ARG A 1 88 ? -9.152 -11.083 6.368 1.00 94.19 88 ARG A C 1
ATOM 746 O O . ARG A 1 88 ? -9.705 -10.664 5.346 1.00 94.19 88 ARG A O 1
ATOM 753 N N . PRO A 1 89 ? -9.852 -11.443 7.459 1.00 92.38 89 PRO A N 1
ATOM 754 C CA . PRO A 1 89 ? -11.314 -11.397 7.510 1.00 92.38 89 PRO A CA 1
ATOM 755 C C . PRO A 1 89 ? -11.908 -10.047 7.084 1.00 92.38 89 PRO A C 1
ATOM 757 O O . PRO A 1 89 ? -12.943 -10.011 6.425 1.00 92.38 89 PRO A O 1
ATOM 760 N N . GLU A 1 90 ? -11.224 -8.948 7.398 1.00 90.19 90 GLU A N 1
ATOM 761 C CA . GLU A 1 90 ? -11.613 -7.572 7.087 1.00 90.19 90 GLU A CA 1
ATOM 762 C C . GLU A 1 90 ? -11.605 -7.245 5.585 1.00 90.19 90 GLU A C 1
ATOM 764 O O . GLU A 1 90 ? -12.260 -6.288 5.162 1.00 90.19 90 GLU A O 1
ATOM 769 N N . PHE A 1 91 ? -10.863 -8.014 4.780 1.00 92.56 91 PHE A N 1
ATOM 770 C CA . PHE A 1 91 ? -10.625 -7.740 3.358 1.00 92.56 91 PHE A CA 1
ATOM 771 C C . PHE A 1 91 ? -11.076 -8.860 2.423 1.00 92.56 91 PHE A C 1
ATOM 773 O O . PHE A 1 91 ? -10.873 -8.746 1.219 1.00 92.56 91 PHE A O 1
ATOM 780 N N . ARG A 1 92 ? -11.717 -9.918 2.930 1.00 90.38 92 ARG A N 1
ATOM 781 C CA . ARG A 1 92 ? -12.097 -11.103 2.140 1.00 90.38 92 ARG A CA 1
ATOM 782 C C . ARG A 1 92 ? -12.952 -10.798 0.900 1.00 90.38 92 ARG A C 1
ATOM 784 O O . ARG A 1 92 ? -12.925 -11.556 -0.062 1.00 90.38 92 ARG A O 1
ATOM 791 N N . ASP A 1 93 ? -13.710 -9.707 0.922 1.00 91.31 93 ASP A N 1
ATOM 792 C CA . ASP A 1 93 ? -14.617 -9.254 -0.138 1.00 91.31 93 ASP A CA 1
ATOM 793 C C . ASP A 1 93 ? -14.187 -7.911 -0.765 1.00 91.31 93 ASP A C 1
ATOM 795 O O . ASP A 1 93 ? -14.992 -7.228 -1.410 1.00 91.31 93 ASP A O 1
ATOM 799 N N . VAL A 1 94 ? -12.935 -7.483 -0.553 1.00 95.25 94 VAL A N 1
ATOM 800 C CA . VAL A 1 94 ? -12.453 -6.198 -1.066 1.00 95.25 94 VAL A CA 1
ATOM 801 C C . VAL A 1 94 ? -12.441 -6.191 -2.595 1.00 95.25 94 VAL A C 1
ATOM 803 O O . VAL A 1 94 ? -11.913 -7.088 -3.249 1.00 95.25 94 VAL A O 1
ATOM 806 N N . LYS A 1 95 ? -13.017 -5.141 -3.188 1.00 95.00 95 LYS A N 1
ATOM 807 C CA . LYS A 1 95 ? -13.018 -4.952 -4.642 1.00 95.00 95 LYS A CA 1
ATOM 808 C C . LYS A 1 95 ? -11.747 -4.229 -5.065 1.00 95.00 95 LYS A C 1
ATOM 810 O O . LYS A 1 95 ? -11.574 -3.049 -4.761 1.00 95.00 95 LYS A O 1
ATOM 815 N N . ILE A 1 96 ? -10.888 -4.932 -5.793 1.00 96.12 96 ILE A N 1
ATOM 816 C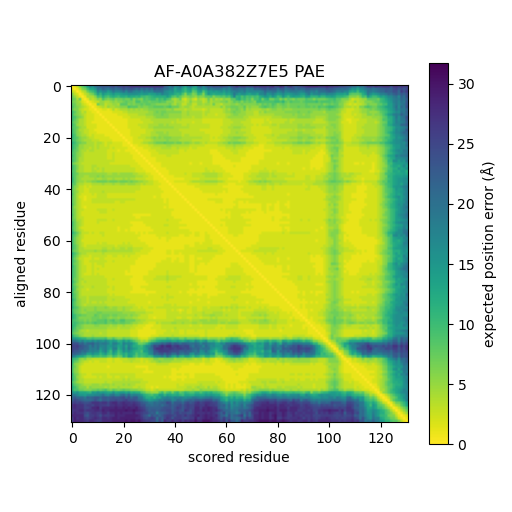 CA . ILE A 1 96 ? -9.646 -4.388 -6.342 1.00 96.12 96 ILE A CA 1
ATOM 817 C C . ILE A 1 96 ? -9.894 -3.959 -7.784 1.00 96.12 96 ILE A C 1
ATOM 819 O O . ILE A 1 96 ? -10.354 -4.746 -8.608 1.00 96.12 96 ILE A O 1
ATOM 823 N N . LYS A 1 97 ? -9.601 -2.694 -8.089 1.00 95.44 97 LYS A N 1
ATOM 824 C CA . LYS A 1 97 ? -9.680 -2.137 -9.441 1.00 95.44 97 LYS A CA 1
ATOM 825 C C . LYS A 1 97 ? -8.286 -2.121 -10.050 1.00 95.44 97 LYS A C 1
ATOM 827 O O . LYS A 1 97 ? -7.423 -1.389 -9.564 1.00 95.44 97 LYS A O 1
ATOM 832 N N . ILE A 1 98 ? -8.077 -2.912 -11.096 1.00 93.06 98 ILE A N 1
ATOM 833 C CA . ILE A 1 98 ? -6.848 -2.894 -11.896 1.00 93.06 98 ILE A CA 1
ATOM 834 C C . ILE A 1 98 ? -6.925 -1.708 -12.865 1.00 93.06 98 ILE A C 1
ATOM 836 O O . ILE A 1 98 ? -7.952 -1.502 -13.511 1.00 93.06 98 ILE A O 1
ATOM 840 N N . ALA A 1 99 ? -5.864 -0.907 -12.932 1.00 86.44 99 ALA A N 1
ATOM 841 C CA . ALA A 1 99 ? -5.744 0.166 -13.909 1.00 86.44 99 ALA A CA 1
ATOM 842 C C . ALA A 1 99 ? -5.214 -0.414 -15.227 1.00 86.44 99 ALA A C 1
ATOM 844 O O . ALA A 1 99 ? -4.184 -1.080 -15.231 1.00 86.44 99 ALA A O 1
ATOM 845 N N . ILE A 1 100 ? -5.924 -0.159 -16.327 1.00 66.69 100 ILE A N 1
ATOM 846 C CA . ILE A 1 100 ? -5.606 -0.716 -17.652 1.00 66.69 100 ILE A CA 1
ATOM 847 C C . ILE A 1 100 ? -4.464 0.064 -18.335 1.00 66.69 100 ILE A C 1
ATOM 849 O O . ILE A 1 100 ? -3.785 -0.499 -19.183 1.00 66.69 100 ILE A O 1
ATOM 853 N N . ASP A 1 101 ? -4.218 1.325 -17.946 1.00 56.34 101 ASP A N 1
ATOM 854 C CA . ASP A 1 101 ? -3.480 2.271 -18.806 1.00 56.34 101 ASP A CA 1
ATOM 855 C C . ASP A 1 101 ? -2.386 3.115 -18.117 1.00 56.34 101 ASP A C 1
ATOM 857 O O . ASP A 1 101 ? -1.832 4.041 -18.704 1.00 56.34 101 ASP A O 1
ATOM 861 N N . GLU A 1 102 ? -2.024 2.821 -16.865 1.00 54.56 102 GLU A N 1
ATOM 862 C CA . GLU A 1 102 ? -0.956 3.563 -16.179 1.00 54.56 102 GLU A CA 1
ATOM 863 C C . GLU A 1 102 ? 0.297 2.705 -16.020 1.00 54.56 102 GLU A C 1
ATOM 865 O O . GLU A 1 102 ? 0.499 2.031 -15.004 1.00 54.56 102 GLU A O 1
ATOM 870 N N . PHE A 1 103 ? 1.160 2.786 -17.042 1.00 53.19 103 PHE A N 1
ATOM 871 C CA . PHE A 1 103 ? 2.568 2.393 -16.987 1.00 53.19 103 PHE A CA 1
ATOM 872 C C . PHE A 1 103 ? 3.140 2.791 -15.621 1.00 53.19 103 PHE A C 1
ATOM 874 O O . PHE A 1 103 ? 3.210 3.985 -15.325 1.00 53.19 103 PHE A O 1
ATOM 881 N N . GLY A 1 104 ? 3.517 1.801 -14.801 1.00 53.56 104 GLY A N 1
ATOM 882 C CA . GLY A 1 104 ? 3.813 1.854 -13.357 1.00 53.56 104 GLY A CA 1
ATOM 883 C C . GLY A 1 104 ? 4.940 2.781 -12.868 1.00 53.56 104 GLY A C 1
ATOM 884 O O . GLY A 1 104 ? 5.657 2.451 -11.928 1.00 53.56 104 GLY A O 1
ATOM 885 N N . LYS A 1 105 ? 5.104 3.961 -13.469 1.00 61.59 105 LYS A N 1
ATOM 886 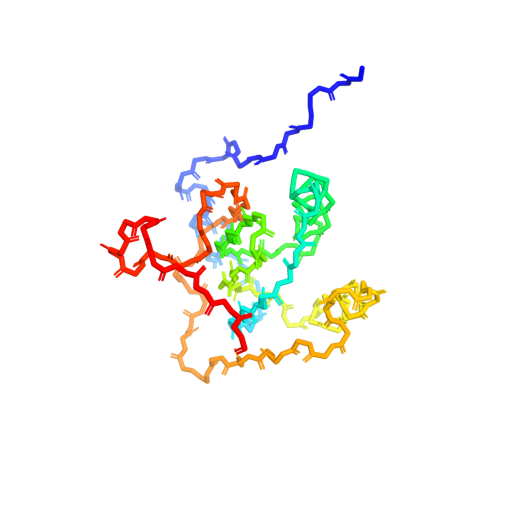C CA . LYS A 1 105 ? 6.152 4.955 -13.209 1.00 61.59 105 LYS A CA 1
ATOM 887 C C . LYS A 1 105 ? 5.759 5.998 -12.154 1.00 61.59 105 LYS A C 1
ATOM 889 O O . LYS A 1 105 ? 6.616 6.762 -11.709 1.00 61.59 105 LYS A O 1
ATOM 894 N N . SER A 1 106 ? 4.497 6.038 -11.718 1.00 70.56 106 SER A N 1
ATOM 895 C CA . SER A 1 106 ? 4.012 7.030 -10.741 1.00 70.56 106 SER A CA 1
ATOM 896 C C . SER A 1 106 ? 4.509 6.774 -9.312 1.00 70.56 106 SER A C 1
ATOM 898 O O . SER A 1 106 ? 4.614 7.707 -8.509 1.00 70.56 106 SER A O 1
ATOM 900 N N . PHE A 1 107 ? 4.860 5.528 -8.974 1.00 89.31 107 PHE A N 1
ATOM 901 C CA . PHE A 1 107 ? 5.322 5.153 -7.638 1.00 89.31 107 PHE A CA 1
ATOM 902 C C . PHE A 1 107 ? 6.790 4.733 -7.651 1.00 89.31 107 PHE A C 1
ATOM 904 O O . PHE A 1 107 ? 7.176 3.805 -8.340 1.00 89.31 107 PHE A O 1
ATOM 911 N N . GLN A 1 108 ? 7.610 5.390 -6.827 1.00 91.44 108 GLN A N 1
ATOM 912 C CA . GLN A 1 108 ? 9.040 5.068 -6.675 1.00 91.44 108 GLN A CA 1
ATOM 913 C C . GLN A 1 108 ? 9.342 4.301 -5.379 1.00 91.44 108 GLN A C 1
ATOM 915 O O . GLN A 1 108 ? 10.450 3.818 -5.180 1.00 91.44 108 GLN A O 1
ATOM 920 N N . LYS A 1 109 ? 8.390 4.251 -4.440 1.00 94.69 109 LYS A N 1
ATOM 921 C CA . LYS A 1 109 ? 8.569 3.640 -3.116 1.00 94.69 109 LYS A CA 1
ATOM 922 C C . LYS A 1 109 ? 7.243 3.208 -2.513 1.00 94.69 109 LYS A C 1
ATOM 924 O O . LYS A 1 109 ? 6.193 3.736 -2.875 1.00 94.69 109 LYS A O 1
ATOM 929 N N . LEU A 1 110 ? 7.328 2.318 -1.530 1.00 96.75 110 LEU A N 1
ATOM 930 C CA . LEU A 1 110 ? 6.219 1.954 -0.661 1.00 96.75 110 LEU A CA 1
ATOM 931 C C . LEU A 1 110 ? 6.011 2.995 0.444 1.00 96.75 110 LEU A C 1
ATOM 933 O O . LEU A 1 110 ? 6.941 3.347 1.179 1.00 96.75 110 LEU A O 1
ATOM 937 N N . ILE A 1 111 ? 4.772 3.454 0.591 1.00 96.50 111 ILE A N 1
ATOM 938 C CA . ILE A 1 111 ? 4.320 4.314 1.681 1.00 96.50 111 ILE A CA 1
ATOM 939 C C . ILE A 1 111 ? 3.071 3.684 2.294 1.00 96.50 111 ILE A C 1
ATOM 941 O O . ILE A 1 111 ? 2.049 3.587 1.627 1.00 96.50 111 ILE A O 1
ATOM 945 N N . VAL A 1 112 ? 3.125 3.356 3.584 1.00 97.44 112 VAL A N 1
ATOM 946 C CA . VAL A 1 112 ? 1.948 2.971 4.377 1.00 97.44 112 VAL A CA 1
ATOM 947 C C . VAL A 1 112 ? 1.876 3.912 5.574 1.00 97.44 112 VAL A C 1
ATOM 949 O O . VAL A 1 112 ? 2.821 3.994 6.359 1.00 97.44 112 VAL A O 1
ATOM 952 N N . ARG A 1 113 ? 0.806 4.703 5.685 1.00 96.38 113 ARG A N 1
ATOM 953 C CA . ARG A 1 113 ? 0.680 5.756 6.705 1.00 96.38 113 ARG A CA 1
ATOM 954 C C . ARG A 1 113 ? -0.633 5.649 7.457 1.00 96.38 113 ARG A C 1
ATOM 956 O O . ARG A 1 113 ? -1.675 5.415 6.857 1.00 96.38 113 ARG A O 1
ATOM 963 N N . LEU A 1 114 ? -0.563 5.928 8.756 1.00 96.94 114 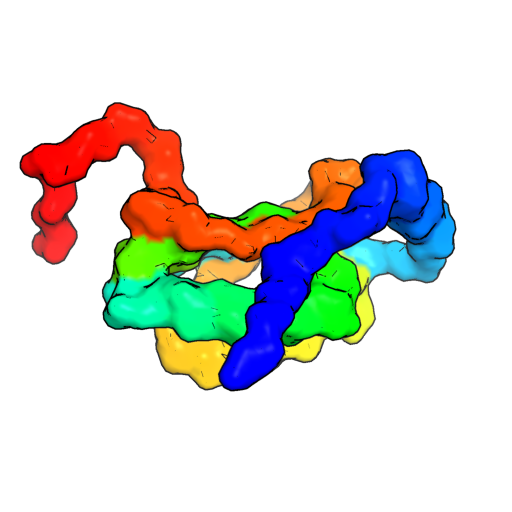LEU A N 1
ATOM 964 C CA . LEU A 1 114 ? -1.755 6.224 9.538 1.00 96.94 114 LEU A CA 1
ATOM 965 C C . LEU A 1 114 ? -2.263 7.619 9.181 1.00 96.94 114 LEU A C 1
ATOM 967 O O . LEU A 1 114 ? -1.470 8.555 9.018 1.00 96.94 114 LEU A O 1
ATOM 971 N N . LYS A 1 115 ? -3.578 7.743 9.055 1.00 95.94 115 LYS A N 1
ATOM 972 C CA . LYS A 1 115 ? -4.290 8.990 8.799 1.00 95.94 115 LYS A CA 1
ATOM 973 C C . LYS A 1 115 ? -5.523 9.079 9.706 1.00 95.94 115 LYS A C 1
ATOM 975 O O . LYS A 1 115 ? -6.002 8.042 10.153 1.00 95.94 115 LYS A O 1
ATOM 980 N N . PRO A 1 116 ? -6.043 10.293 9.966 1.00 93.88 116 PRO A N 1
ATOM 981 C CA . PRO A 1 116 ? -7.346 10.449 10.613 1.00 93.88 116 PRO A CA 1
ATOM 982 C C . PRO A 1 116 ? -8.477 9.821 9.787 1.00 93.88 116 PRO A C 1
ATOM 984 O O . PRO A 1 116 ? -9.327 9.140 10.344 1.00 93.88 116 PRO A O 1
ATOM 987 N N . LYS A 1 117 ? -8.410 9.982 8.457 1.00 92.94 117 LYS A N 1
ATOM 988 C CA . LYS A 1 117 ? -9.356 9.447 7.471 1.00 92.94 117 LYS A CA 1
ATOM 989 C C . LYS A 1 117 ? -8.642 8.803 6.285 1.00 92.94 117 LYS A C 1
ATOM 991 O O . LYS A 1 117 ? -7.525 9.207 5.941 1.00 92.94 117 LYS A O 1
ATOM 996 N N . ILE A 1 118 ? -9.283 7.830 5.642 1.00 91.88 118 ILE A N 1
ATOM 997 C CA . ILE A 1 118 ? -8.759 7.151 4.445 1.00 91.88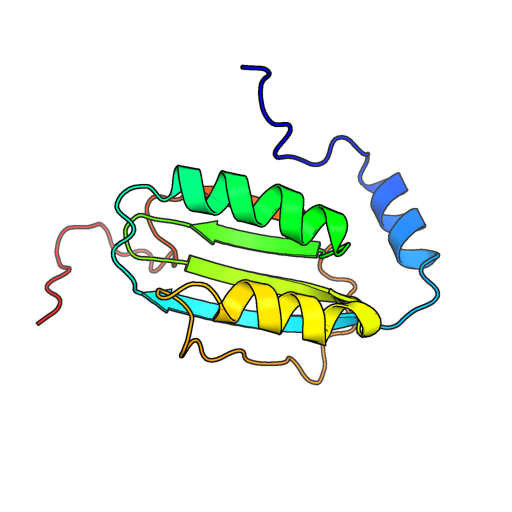 118 ILE A CA 1
ATOM 998 C C . ILE A 1 118 ? -9.043 7.905 3.143 1.00 91.88 118 ILE A C 1
ATOM 1000 O O . ILE A 1 118 ? -8.355 7.684 2.143 1.00 91.88 118 ILE A O 1
ATOM 1004 N N . VAL A 1 119 ? -10.006 8.829 3.159 1.00 88.75 119 VAL A N 1
ATOM 1005 C CA . VAL A 1 119 ? -10.297 9.768 2.069 1.00 88.75 119 VAL A CA 1
ATOM 1006 C C . VAL A 1 119 ? -10.282 11.188 2.633 1.00 88.75 119 VAL A C 1
ATOM 1008 O O . VAL A 1 119 ? -10.862 11.458 3.679 1.00 88.75 119 VAL A O 1
ATOM 1011 N N . ALA A 1 120 ? -9.590 12.100 1.951 1.00 77.12 120 ALA A N 1
ATOM 1012 C CA . ALA A 1 120 ? -9.639 13.523 2.264 1.00 77.12 120 ALA A CA 1
ATOM 1013 C C . ALA A 1 120 ? -10.784 14.155 1.460 1.00 77.12 120 ALA A C 1
ATOM 1015 O O . ALA A 1 120 ? -10.566 14.680 0.374 1.00 77.12 120 ALA A O 1
ATOM 1016 N N . ASP A 1 121 ? -12.003 14.042 1.976 1.00 70.69 121 ASP A N 1
ATOM 1017 C CA . ASP A 1 121 ? -13.230 14.603 1.390 1.00 70.69 121 ASP A CA 1
ATOM 1018 C C . ASP A 1 121 ? -13.412 16.107 1.680 1.00 70.69 121 ASP A C 1
ATOM 1020 O O . ASP A 1 121 ? -14.353 16.728 1.195 1.00 70.69 121 ASP A O 1
ATOM 1024 N N . GLY A 1 122 ? -12.513 16.709 2.468 1.00 56.66 122 GLY A N 1
ATOM 1025 C CA . GLY A 1 122 ? -12.624 18.101 2.915 1.00 56.66 122 GLY A CA 1
ATOM 1026 C C . GLY A 1 122 ? -13.719 18.327 3.964 1.00 56.66 122 GLY A C 1
ATOM 1027 O O . GLY A 1 122 ? -13.929 19.465 4.381 1.00 56.66 122 GLY A O 1
ATOM 1028 N N . LEU A 1 123 ? -14.394 17.268 4.427 1.00 53.97 123 LEU A N 1
ATOM 1029 C CA . LEU A 1 123 ? -15.462 17.351 5.415 1.00 53.97 123 LEU A CA 1
ATOM 1030 C C . LEU A 1 123 ? -14.873 17.206 6.823 1.00 53.97 123 LEU A C 1
ATOM 1032 O O . LEU A 1 123 ? -14.308 16.170 7.191 1.00 53.97 123 LEU A O 1
ATOM 1036 N N . ASN A 1 124 ? -15.018 18.251 7.639 1.00 51.31 124 ASN A N 1
ATOM 1037 C CA . ASN A 1 124 ? -14.748 18.173 9.075 1.00 51.31 124 ASN A CA 1
ATOM 1038 C C . ASN A 1 124 ? -15.745 17.210 9.746 1.00 51.31 124 ASN A C 1
ATOM 1040 O O . ASN A 1 124 ? -16.912 17.160 9.364 1.00 51.31 124 ASN A O 1
ATOM 1044 N N . GLU A 1 125 ? -15.283 16.459 10.751 1.00 51.53 125 GLU A N 1
ATOM 1045 C CA . GLU A 1 125 ? -15.949 15.321 11.424 1.00 51.53 125 GLU A CA 1
ATOM 1046 C C . GLU A 1 125 ? -17.252 15.630 12.196 1.00 51.53 125 GLU A C 1
ATOM 1048 O O . GLU A 1 125 ? -17.540 14.988 13.200 1.00 51.53 125 GLU A O 1
ATOM 1053 N N . LYS A 1 126 ? -18.072 16.597 11.776 1.00 49.47 126 LYS A N 1
ATOM 1054 C CA . LYS A 1 126 ? -19.327 16.894 12.481 1.00 49.47 126 LYS A CA 1
ATOM 1055 C C . LYS A 1 126 ? -20.548 16.104 12.023 1.00 49.47 126 LYS A C 1
ATOM 1057 O O . LYS A 1 126 ? -21.508 16.106 12.773 1.00 49.47 126 LYS A O 1
ATOM 1062 N N . ASN A 1 127 ? -20.521 15.396 10.893 1.00 45.44 127 ASN A N 1
ATOM 1063 C CA . ASN A 1 127 ? -21.709 14.701 10.377 1.00 45.44 127 ASN A CA 1
ATOM 1064 C C . ASN A 1 127 ? -21.357 13.373 9.682 1.00 45.44 127 ASN A C 1
ATOM 1066 O O . ASN A 1 127 ? -21.481 13.272 8.464 1.00 45.44 127 ASN A O 1
ATOM 1070 N N . PHE A 1 128 ? -20.894 12.360 10.417 1.00 46.12 128 PHE A N 1
ATOM 1071 C CA . PHE A 1 128 ? -20.864 10.994 9.883 1.00 46.12 128 PHE A CA 1
ATOM 1072 C C . PHE A 1 128 ? -21.772 10.108 10.737 1.00 46.12 128 PHE A C 1
ATOM 1074 O O . PHE A 1 128 ? -21.386 9.689 11.824 1.00 46.12 128 PHE A O 1
ATOM 1081 N N . ASP A 1 129 ? -22.991 9.888 10.245 1.00 48.84 129 ASP A N 1
ATOM 1082 C CA . ASP A 1 129 ? -23.949 8.911 10.763 1.00 48.84 129 ASP A CA 1
ATOM 1083 C C . ASP A 1 129 ? -24.049 7.771 9.734 1.00 48.84 129 ASP A C 1
ATOM 1085 O O . ASP A 1 129 ? -24.654 7.960 8.676 1.00 48.84 129 ASP A O 1
ATOM 1089 N N . PRO A 1 130 ? -23.369 6.632 9.953 1.00 44.00 130 PRO A N 1
ATOM 1090 C CA . PRO A 1 130 ? -23.510 5.465 9.103 1.00 44.00 130 PRO A CA 1
ATOM 1091 C C . PRO A 1 130 ? -24.709 4.645 9.588 1.00 44.00 130 PRO A C 1
ATOM 1093 O O . PRO A 1 130 ? -24.537 3.667 10.321 1.00 44.00 130 PRO A O 1
ATOM 1096 N N . THR A 1 131 ? -25.912 5.066 9.197 1.00 44.72 131 THR A N 1
ATOM 1097 C CA . THR A 1 131 ? -27.109 4.215 9.256 1.00 44.72 131 THR A CA 1
ATOM 1098 C C . THR A 1 131 ? -27.226 3.351 8.006 1.00 44.72 131 THR A C 1
ATOM 1100 O O . THR A 1 131 ? -26.875 3.840 6.906 1.00 44.72 131 THR A O 1
#

Nearest PDB structures (foldseek):
  4f67-assembly1_A  TM=8.682E-01  e=6.954E-08  Legionella pneumophila subsp. pneumophila str. Philadelphia 1
  8y6o-assembly1_N  TM=6.332E-01  e=2.621E-03  Homo sapiens
  8r0a-assembly1_J  TM=5.937E-01  e=1.919E-03  Homo sapiens
  8h6l-assembly1_4B  TM=5.672E-01  e=3.160E-03  Homo sapiens
  8h6j-assembly1_4B  TM=6.004E-01  e=7.106E-03  Homo sapiens

Secondary structure (DSSP, 8-state):
-PPP--S--S-HHHHHHHHHT--S-EEEEEEEEE---S-HHHHHHHHHHHHHHTT-EEEEEEETTEEEEEEEEEGGGHHHHHHHHHTSGGGTT---EE-SS--S-S-SSEEEEE-S-SS--S--TT-----

Mean predicted aligned error: 6.37 Å

pLDDT: mean 87.74, std 15.29, range [44.0, 98.19]

Sequence (131 aa)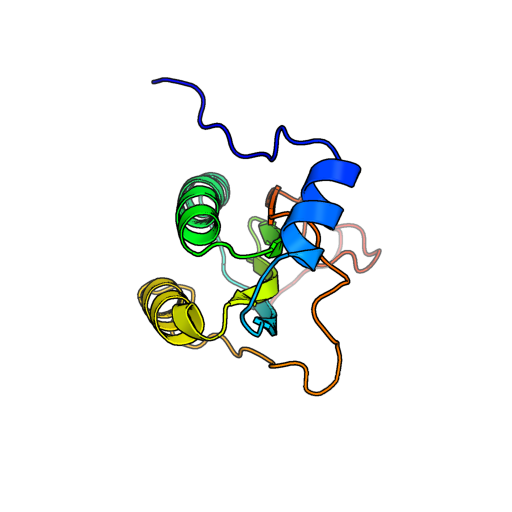:
MPKKKLFNDKSRDYLREKLANENFDRTTCSFYKYVNLKHPEILRDELYPEWKTLSILGRTYIAKEGINAQLSIPEKNWDEFLETLLKRPEFRDVKIKIAIDEFGKSFQKLIVRLKPKIVADGLNEKNFDPT

Foldseek 3Di:
DDDDPLDDPDDLVVLLVVVVPDPFAKWKKWWWAFDQDPCQVVVSSVCRVVCVVQVKFWAKETARRTIIIIIIGGPVCVVVVCVVQLVDPRCVPIDMGIDPDDRPNPTSHHHYDYDNDNDPPVDDPPDDDPD

Radius of gyration: 15.53 Å; Cα contacts (8 Å, |Δi|>4): 200; chains: 1; bounding box: 46×33×40 Å

Solvent-accessible surface area (backbone atoms only — not comparable to full-atom values): 7790 Å² total; per-residue (Å²): 131,83,84,78,81,77,66,78,87,72,57,72,65,61,32,50,52,54,62,70,68,54,92,71,61,51,48,26,35,35,39,60,47,81,41,84,36,91,55,41,65,57,55,48,70,50,48,46,60,53,38,52,74,53,60,33,21,23,48,31,30,29,8,46,59,20,38,25,38,40,38,31,30,38,54,95,38,46,64,60,52,49,53,63,50,41,71,37,84,94,36,59,82,60,64,73,45,73,57,93,81,60,78,59,74,89,46,70,48,55,43,63,41,82,38,89,55,51,64,91,80,83,72,73,92,82,80,82,78,92,124